Protein AF-M0FKR4-F1 (afdb_monomer_lite)

Radius of gyration: 17.89 Å; chains: 1; bounding box: 40×23×51 Å

Secondary structure (DSSP, 8-state):
--HHHHHHHHHHHHHHHHHHHHHHHHHHHHHHHHHHHHBTTB-HHHHHHHHHHHHHHHHHHHHHHHH-

Sequence (68 aa):
MNDTTTRRYLAIGGLTAVLSLFVLPIAGFVSVYTGYKVHGHTKNIYSYLLAGVGSLSVLFWVAYLVRL

Foldseek 3Di:
DDPVVVVVVVVVVVVVVVVVLVPQLVQLVVLQVVLVVCCPVDDNVSSCVSNVSSVVSNVVSVVVVVVD

Structure (mmCIF, N/CA/C/O backbone):
data_AF-M0FKR4-F1
#
_entry.id   AF-M0FKR4-F1
#
loop_
_atom_site.group_PDB
_atom_site.id
_atom_site.type_symbol
_atom_site.label_atom_id
_atom_site.label_alt_id
_atom_site.label_c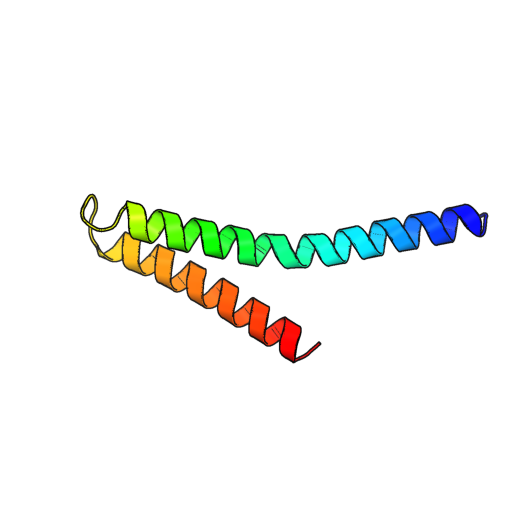omp_id
_atom_site.label_asym_id
_atom_site.label_entity_id
_atom_site.label_seq_id
_atom_site.pdbx_PDB_ins_code
_atom_site.Cartn_x
_atom_site.Cartn_y
_atom_site.Cartn_z
_atom_site.occupancy
_atom_site.B_iso_or_equiv
_atom_site.auth_seq_id
_atom_site.auth_comp_id
_atom_site.auth_asym_id
_atom_site.auth_atom_id
_atom_site.pdbx_PDB_model_num
ATOM 1 N N . MET A 1 1 ? -14.637 7.466 31.024 1.00 55.94 1 MET A N 1
ATOM 2 C CA . MET A 1 1 ? -14.484 7.925 29.624 1.00 55.94 1 MET A CA 1
ATOM 3 C C . MET A 1 1 ? -15.877 7.959 29.020 1.00 55.94 1 MET A C 1
ATOM 5 O O . MET A 1 1 ? -16.597 6.994 29.223 1.00 55.94 1 MET A O 1
ATOM 9 N N . ASN A 1 2 ? -16.304 9.066 28.408 1.00 74.81 2 ASN A N 1
ATOM 10 C CA . ASN A 1 2 ? -17.682 9.202 27.921 1.00 74.81 2 ASN A CA 1
ATOM 11 C C . ASN A 1 2 ? -17.876 8.357 26.647 1.00 74.81 2 ASN A C 1
ATOM 13 O O . ASN A 1 2 ? -16.983 8.334 25.797 1.00 74.81 2 ASN A O 1
ATOM 17 N N . ASP A 1 3 ? -19.024 7.695 26.480 1.00 76.69 3 ASP A N 1
ATOM 18 C CA . ASP A 1 3 ? -19.292 6.807 25.329 1.00 76.69 3 ASP A CA 1
ATOM 19 C C . ASP A 1 3 ? -19.122 7.501 23.969 1.00 76.69 3 ASP A C 1
ATOM 21 O O . ASP A 1 3 ? -18.662 6.910 22.988 1.00 76.69 3 ASP A O 1
ATOM 25 N N . THR A 1 4 ? -19.436 8.796 23.914 1.00 80.12 4 THR A N 1
ATOM 26 C CA . THR A 1 4 ? -19.249 9.634 22.727 1.00 80.12 4 THR A CA 1
ATOM 27 C C . THR A 1 4 ? -17.779 9.812 22.364 1.00 80.12 4 THR A C 1
ATOM 29 O O . THR A 1 4 ? -17.435 9.788 21.183 1.00 80.12 4 THR A O 1
ATOM 32 N N . THR A 1 5 ? -16.893 9.936 23.353 1.00 81.94 5 THR A N 1
ATOM 33 C CA . THR A 1 5 ? -15.446 10.018 23.136 1.00 81.94 5 THR A CA 1
ATOM 34 C C . THR A 1 5 ? -14.897 8.671 22.669 1.00 81.94 5 THR A C 1
ATOM 36 O O . THR A 1 5 ? -14.150 8.629 21.694 1.00 8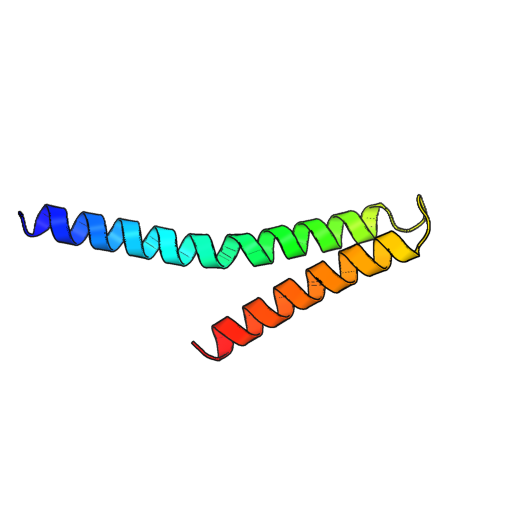1.94 5 THR A O 1
ATOM 39 N N . THR A 1 6 ? -15.332 7.565 23.284 1.00 84.12 6 THR A N 1
ATOM 40 C CA . THR A 1 6 ? -14.934 6.194 22.912 1.00 84.12 6 THR A CA 1
ATOM 41 C C . THR A 1 6 ? -15.287 5.865 21.461 1.00 84.12 6 THR A C 1
ATOM 43 O O . THR A 1 6 ? -14.425 5.429 20.697 1.00 84.12 6 THR A O 1
ATOM 46 N N . ARG A 1 7 ? -16.524 6.151 21.032 1.00 84.19 7 ARG A N 1
ATOM 47 C CA . ARG A 1 7 ? -16.958 5.966 19.634 1.00 84.19 7 ARG A CA 1
ATOM 48 C C . ARG A 1 7 ? -16.132 6.785 18.646 1.00 84.19 7 ARG A C 1
ATOM 50 O O . ARG A 1 7 ? -15.819 6.305 17.560 1.00 84.19 7 ARG A O 1
ATOM 57 N N . ARG A 1 8 ? -15.758 8.010 19.021 1.00 88.19 8 ARG A N 1
ATOM 58 C CA . ARG A 1 8 ? -14.965 8.906 18.170 1.00 88.19 8 ARG A CA 1
ATOM 59 C C . ARG A 1 8 ? -13.542 8.382 17.974 1.00 88.19 8 ARG A C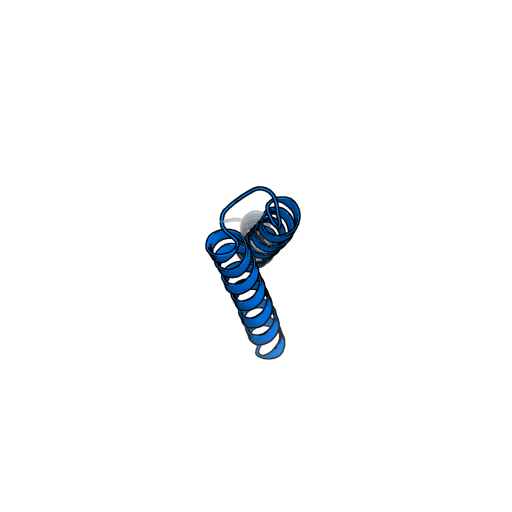 1
ATOM 61 O O . ARG A 1 8 ? -13.063 8.363 16.846 1.00 88.19 8 ARG A O 1
ATOM 68 N N . TYR A 1 9 ? -12.901 7.899 19.038 1.00 87.12 9 TYR A N 1
ATOM 69 C CA . TYR A 1 9 ? -11.576 7.278 18.943 1.00 87.12 9 TYR A CA 1
ATOM 70 C C . TYR A 1 9 ? -11.598 5.965 18.157 1.00 87.12 9 TYR A C 1
ATOM 72 O O . TYR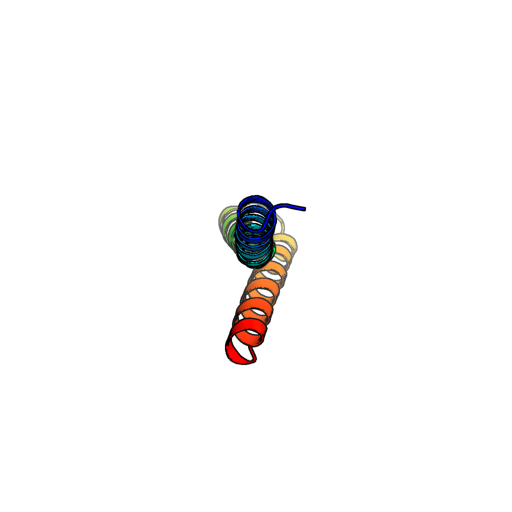 A 1 9 ? -10.703 5.744 17.347 1.00 87.12 9 TYR A O 1
ATOM 80 N N . LEU A 1 10 ? -12.634 5.136 18.321 1.00 86.25 10 LEU A N 1
ATOM 81 C CA . LEU A 1 10 ? -12.822 3.926 17.511 1.00 86.25 10 LEU A CA 1
ATOM 82 C C . LEU A 1 10 ? -12.993 4.247 16.022 1.00 86.25 10 LEU A C 1
ATOM 84 O O . LEU A 1 10 ? -12.365 3.602 15.188 1.00 86.25 10 LEU A O 1
ATOM 88 N N . ALA A 1 11 ? -13.788 5.264 15.684 1.00 88.69 11 ALA A N 1
ATOM 89 C CA . ALA A 1 11 ? -13.975 5.688 14.298 1.00 88.69 11 ALA A CA 1
ATOM 90 C C . ALA A 1 11 ? -12.673 6.220 13.678 1.00 88.69 11 ALA A C 1
ATOM 92 O O . ALA A 1 11 ? -12.328 5.839 12.564 1.00 88.69 11 ALA A O 1
ATOM 93 N N . ILE A 1 12 ? -11.924 7.055 14.406 1.00 89.88 12 ILE A N 1
ATOM 94 C CA . ILE A 1 12 ? -10.631 7.585 13.945 1.00 89.88 12 ILE A CA 1
ATOM 95 C C . ILE A 1 12 ? -9.610 6.452 13.800 1.00 89.88 12 ILE A C 1
ATOM 97 O O . ILE A 1 12 ? -8.926 6.373 12.782 1.00 89.88 12 ILE A O 1
ATOM 101 N N . GLY A 1 13 ? -9.533 5.549 14.780 1.00 82.44 13 GLY A N 1
ATOM 102 C CA . GLY A 1 13 ? -8.657 4.379 14.736 1.00 82.44 13 GLY A CA 1
ATOM 103 C C . GLY A 1 13 ? -8.974 3.466 13.553 1.00 82.44 13 GLY A C 1
ATOM 104 O O . GLY A 1 13 ? -8.068 3.109 12.805 1.00 82.44 13 GLY A O 1
ATOM 105 N N . GLY A 1 14 ? -10.255 3.171 13.321 1.00 85.19 14 GLY A N 1
ATOM 106 C CA . GLY A 1 14 ? -10.712 2.399 12.165 1.00 85.19 14 GLY A CA 1
ATOM 107 C C . GLY A 1 14 ? -10.371 3.077 10.839 1.00 85.19 14 GLY A C 1
ATOM 108 O O . GLY A 1 14 ? -9.809 2.438 9.955 1.00 85.19 14 GLY A O 1
ATOM 109 N N . LEU A 1 15 ? -10.615 4.385 10.715 1.00 84.56 15 LEU A N 1
ATOM 110 C CA . LEU A 1 15 ? -10.260 5.142 9.512 1.00 84.56 15 LEU A CA 1
ATOM 111 C C . LEU A 1 15 ? -8.747 5.115 9.256 1.00 84.56 15 LEU A C 1
ATOM 113 O O . LEU A 1 15 ? -8.308 4.937 8.126 1.00 84.56 15 LEU A O 1
ATOM 117 N N . THR A 1 16 ? -7.946 5.250 10.313 1.00 85.19 16 THR A N 1
ATOM 118 C CA . THR A 1 16 ? -6.479 5.253 10.228 1.00 85.19 16 THR A CA 1
ATOM 119 C C . THR A 1 16 ? -5.943 3.874 9.842 1.00 85.19 16 THR A C 1
ATOM 121 O O . THR A 1 16 ? -5.031 3.781 9.026 1.00 85.19 16 THR A O 1
ATOM 124 N N . ALA A 1 17 ? -6.539 2.803 10.372 1.00 78.81 17 ALA A N 1
ATOM 125 C CA . ALA A 1 17 ? -6.221 1.427 9.998 1.00 78.81 17 ALA A CA 1
ATOM 126 C C . ALA A 1 17 ? -6.590 1.130 8.537 1.00 78.81 17 ALA A C 1
ATOM 128 O O . ALA A 1 17 ? -5.828 0.485 7.829 1.00 78.81 17 ALA A O 1
ATOM 129 N N . VAL A 1 18 ? -7.722 1.643 8.053 1.00 79.62 18 VAL A N 1
ATOM 130 C CA . VAL A 1 18 ? -8.098 1.517 6.639 1.00 79.62 18 VAL A CA 1
ATOM 131 C C . VAL A 1 18 ? -7.126 2.299 5.758 1.00 79.62 18 VAL A C 1
ATOM 133 O O . VAL A 1 18 ? -6.631 1.760 4.777 1.00 79.62 18 VAL A O 1
ATOM 136 N N . LEU A 1 19 ? -6.787 3.539 6.117 1.00 78.75 19 LEU A N 1
ATOM 137 C CA . LEU A 1 19 ? -5.845 4.363 5.355 1.00 78.75 19 LEU A CA 1
ATOM 138 C C . LEU A 1 19 ? -4.432 3.765 5.315 1.00 78.75 19 LEU A C 1
ATOM 140 O O . LEU A 1 19 ? -3.772 3.850 4.279 1.00 78.75 19 LEU A O 1
ATOM 144 N N . SER A 1 20 ? -3.972 3.126 6.395 1.00 78.06 20 SER A N 1
ATOM 145 C CA . SER A 1 20 ? -2.652 2.485 6.429 1.00 78.06 20 SER A CA 1
ATOM 146 C C . SER A 1 20 ? -2.547 1.308 5.455 1.00 78.06 20 SER A C 1
ATOM 148 O O . SER A 1 20 ? -1.476 1.100 4.880 1.00 78.06 20 SER A O 1
ATOM 150 N N . LEU A 1 21 ? -3.658 0.614 5.173 1.00 72.06 21 LEU A N 1
ATOM 151 C CA . LEU A 1 21 ? -3.702 -0.434 4.149 1.00 72.06 21 LEU A CA 1
ATOM 152 C C . LEU A 1 21 ? -3.367 0.107 2.757 1.00 72.06 21 LEU A C 1
ATOM 154 O O . LEU A 1 21 ? -2.827 -0.638 1.947 1.00 72.06 21 LEU A O 1
ATOM 158 N N . PHE A 1 22 ? -3.636 1.382 2.466 1.00 78.75 22 PHE A N 1
ATOM 159 C CA . PHE A 1 22 ? -3.410 1.960 1.138 1.00 78.75 22 PHE A CA 1
ATOM 160 C C . PHE A 1 22 ? -2.014 2.571 0.945 1.00 78.75 22 PHE A C 1
ATOM 162 O O . PHE A 1 22 ? -1.620 2.843 -0.186 1.00 78.75 22 PHE A O 1
ATOM 169 N N . VAL A 1 23 ? -1.214 2.741 2.001 1.00 79.19 23 VAL A N 1
ATOM 170 C CA . VAL A 1 23 ? 0.122 3.362 1.889 1.00 79.19 23 VAL A CA 1
ATOM 171 C C . VAL A 1 23 ? 1.085 2.500 1.059 1.00 79.19 23 VAL A C 1
ATOM 173 O O . VAL A 1 23 ? 1.752 3.001 0.153 1.00 79.19 23 VAL A O 1
ATOM 176 N N . LEU A 1 24 ? 1.124 1.192 1.328 1.00 75.12 24 LEU A N 1
ATOM 177 C CA . LEU A 1 24 ? 1.952 0.218 0.605 1.00 75.12 24 LEU A CA 1
ATOM 178 C C . LEU A 1 24 ? 1.604 0.081 -0.890 1.00 75.12 24 LEU A C 1
ATOM 180 O O . LEU A 1 24 ? 2.525 0.161 -1.708 1.00 75.12 24 LEU A O 1
ATOM 184 N N . PRO A 1 25 ? 0.331 -0.095 -1.295 1.00 73.81 25 PRO A N 1
ATOM 185 C CA . PRO A 1 25 ? -0.016 -0.180 -2.711 1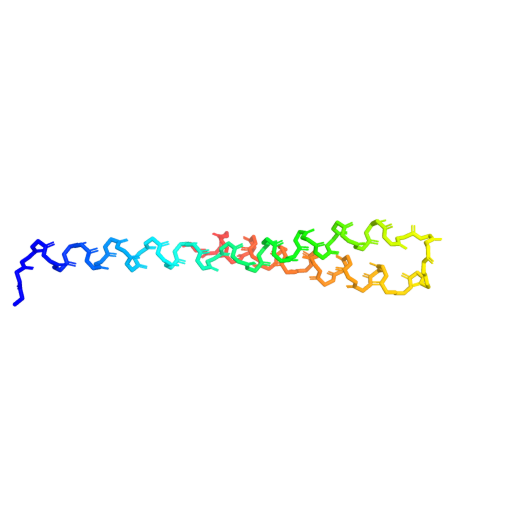.00 73.81 25 PRO A CA 1
ATOM 186 C C . PRO A 1 25 ? 0.228 1.141 -3.445 1.00 73.81 25 PRO A C 1
ATOM 188 O O . PRO A 1 25 ? 0.719 1.099 -4.569 1.00 73.81 25 PRO A O 1
ATOM 191 N N . ILE A 1 26 ? -0.020 2.308 -2.830 1.00 80.69 26 ILE A N 1
ATOM 192 C CA . ILE A 1 26 ? 0.297 3.610 -3.448 1.00 80.69 26 ILE A CA 1
ATOM 193 C C . ILE A 1 26 ? 1.802 3.717 -3.726 1.00 80.69 26 ILE A C 1
ATOM 195 O O . ILE A 1 26 ? 2.197 4.064 -4.840 1.00 80.69 26 ILE A O 1
ATOM 199 N N . ALA A 1 27 ? 2.650 3.360 -2.757 1.00 78.25 27 ALA A N 1
ATOM 200 C CA . ALA A 1 27 ? 4.098 3.316 -2.959 1.00 78.25 27 ALA A CA 1
ATOM 201 C C . ALA A 1 27 ? 4.497 2.318 -4.064 1.00 78.25 27 ALA A C 1
ATOM 203 O O . ALA A 1 27 ? 5.354 2.623 -4.896 1.00 78.25 27 ALA A O 1
ATOM 204 N N . GLY A 1 28 ? 3.831 1.160 -4.127 1.00 76.31 28 GLY A N 1
ATOM 205 C CA . GLY A 1 28 ? 3.984 0.185 -5.206 1.00 76.31 28 GLY A CA 1
ATOM 206 C C . GLY A 1 28 ? 3.659 0.768 -6.584 1.00 76.31 28 GLY A C 1
ATOM 207 O O . GLY A 1 28 ? 4.486 0.681 -7.489 1.00 76.31 28 GLY A O 1
ATOM 208 N N . PHE A 1 29 ? 2.515 1.441 -6.738 1.00 74.81 29 PHE A N 1
ATOM 209 C CA . PHE A 1 29 ? 2.119 2.112 -7.984 1.00 74.81 29 PHE A CA 1
ATOM 210 C C . PHE A 1 29 ? 3.114 3.197 -8.410 1.00 74.81 29 PHE A C 1
ATOM 212 O O . PHE A 1 29 ? 3.491 3.254 -9.581 1.00 74.81 29 PHE A O 1
ATOM 219 N N . VAL A 1 30 ? 3.585 4.024 -7.473 1.00 79.06 30 VAL A N 1
ATOM 220 C CA . VAL A 1 30 ? 4.605 5.053 -7.746 1.00 79.06 30 VAL A CA 1
ATOM 221 C C . VAL A 1 30 ? 5.918 4.414 -8.205 1.00 79.06 30 VAL A C 1
ATOM 223 O O . VAL A 1 30 ? 6.544 4.910 -9.147 1.00 79.06 30 VAL A O 1
ATOM 226 N N . SER A 1 31 ? 6.313 3.293 -7.597 1.00 76.81 31 SER A N 1
ATOM 227 C CA . SER A 1 31 ? 7.488 2.514 -8.003 1.00 76.81 31 SER A CA 1
ATOM 228 C C . SER A 1 31 ? 7.346 1.971 -9.427 1.00 76.81 31 SER A C 1
ATOM 230 O O . SER A 1 31 ? 8.259 2.136 -10.237 1.00 76.81 31 SER A O 1
ATOM 232 N N . VAL A 1 32 ? 6.187 1.397 -9.776 1.00 74.81 32 VAL A N 1
ATOM 233 C CA . VAL A 1 32 ? 5.911 0.907 -11.138 1.00 74.81 32 VAL A CA 1
ATOM 234 C C . VAL A 1 32 ? 5.939 2.046 -12.154 1.00 74.81 32 VAL A C 1
ATOM 236 O O . VAL A 1 32 ? 6.635 1.947 -13.163 1.00 74.81 32 VAL A O 1
ATOM 239 N N . TYR A 1 33 ? 5.242 3.150 -11.879 1.00 76.94 33 TYR A N 1
ATOM 240 C CA . TYR A 1 33 ? 5.189 4.309 -12.773 1.00 76.94 33 TYR A CA 1
ATOM 241 C C . TYR A 1 33 ? 6.574 4.922 -13.010 1.00 76.94 33 TYR A C 1
ATOM 243 O O . TYR A 1 33 ? 6.956 5.205 -14.147 1.00 76.94 33 TYR A O 1
ATOM 251 N N . THR A 1 34 ? 7.361 5.079 -11.945 1.00 76.94 34 THR A N 1
ATOM 252 C CA . THR A 1 34 ? 8.732 5.597 -12.043 1.00 76.94 34 THR A CA 1
ATOM 253 C C . THR A 1 34 ? 9.633 4.625 -12.802 1.00 76.94 34 THR A C 1
ATOM 255 O O . THR A 1 34 ? 10.411 5.056 -13.652 1.00 76.94 34 THR A O 1
ATOM 258 N N . GLY A 1 35 ? 9.485 3.318 -12.563 1.00 71.00 35 GLY A N 1
ATOM 259 C CA . GLY A 1 35 ? 10.163 2.267 -13.319 1.00 71.00 35 GLY A CA 1
ATOM 260 C C . GLY A 1 35 ? 9.901 2.382 -14.821 1.00 71.00 35 GLY A C 1
ATOM 261 O O . GLY A 1 35 ? 10.859 2.435 -15.591 1.00 71.00 35 GLY A O 1
ATOM 262 N N . TYR A 1 36 ? 8.638 2.523 -15.235 1.00 71.56 36 TYR A N 1
ATOM 263 C CA . TYR A 1 36 ? 8.266 2.750 -16.639 1.00 71.56 36 TYR A CA 1
ATOM 264 C C . TYR A 1 36 ? 8.858 4.041 -17.208 1.00 71.56 36 TYR A C 1
ATOM 266 O O . TYR A 1 36 ? 9.374 4.038 -18.320 1.00 71.56 36 TYR A O 1
ATOM 274 N N . LYS A 1 37 ? 8.830 5.141 -16.450 1.00 70.56 37 LYS A N 1
ATOM 275 C CA . LYS A 1 37 ? 9.328 6.443 -16.919 1.00 70.56 37 LYS A CA 1
ATOM 276 C C . LYS A 1 37 ? 10.851 6.481 -17.095 1.00 70.56 37 LYS A C 1
ATOM 278 O O . LYS A 1 37 ? 11.357 7.220 -17.932 1.00 70.56 37 LYS A O 1
ATOM 283 N N . VAL A 1 38 ? 11.582 5.698 -16.304 1.00 68.06 38 VAL A N 1
ATOM 284 C CA . VAL A 1 38 ? 13.048 5.564 -16.386 1.00 68.06 38 VAL A CA 1
ATOM 285 C C . VAL A 1 38 ? 13.472 4.508 -17.421 1.00 68.06 38 VAL A C 1
ATOM 287 O O . VAL A 1 38 ? 14.648 4.436 -17.791 1.00 68.06 38 VAL A O 1
ATOM 290 N N . HIS A 1 39 ? 12.529 3.708 -17.929 1.00 60.00 39 HIS A N 1
ATOM 291 C CA . HIS A 1 39 ? 12.786 2.699 -18.953 1.00 60.00 39 HIS A CA 1
ATOM 292 C C . HIS A 1 39 ? 13.328 3.363 -20.230 1.00 60.00 39 HIS A C 1
ATOM 294 O O . HIS A 1 39 ? 12.666 4.204 -20.829 1.00 60.00 39 HIS A O 1
ATOM 300 N N . GLY A 1 40 ? 14.558 3.020 -20.624 1.00 63.47 40 GLY A N 1
ATOM 301 C CA . GLY A 1 40 ? 15.243 3.614 -21.782 1.00 63.47 40 GLY A CA 1
ATOM 302 C C . GLY A 1 40 ? 16.148 4.822 -21.492 1.00 63.47 40 GLY A C 1
ATOM 303 O O . GLY A 1 40 ? 16.992 5.132 -22.327 1.00 63.47 40 GLY A O 1
ATOM 304 N N . HIS A 1 41 ? 16.057 5.460 -20.317 1.00 60.72 41 HIS A N 1
ATOM 305 C CA . HIS A 1 41 ? 16.967 6.550 -19.910 1.00 60.72 41 HIS A CA 1
ATOM 306 C C . HIS A 1 41 ? 18.112 6.094 -18.987 1.00 60.72 41 HIS A C 1
ATOM 308 O O . HIS A 1 41 ? 19.149 6.752 -18.923 1.00 60.72 41 HIS A O 1
ATOM 314 N N . THR A 1 42 ? 17.958 4.951 -18.312 1.00 59.00 42 THR A N 1
ATOM 315 C CA . THR A 1 42 ? 18.945 4.383 -17.374 1.00 59.00 42 THR A CA 1
ATOM 316 C C . THR A 1 42 ? 19.071 2.872 -17.598 1.00 59.00 42 THR A C 1
ATOM 318 O O . THR A 1 42 ? 18.220 2.261 -18.241 1.00 59.00 42 THR A O 1
ATOM 321 N N . LYS A 1 43 ? 20.127 2.234 -17.065 1.00 60.75 43 LYS A N 1
ATOM 322 C CA . LYS A 1 43 ? 20.356 0.779 -17.156 1.00 60.75 43 LYS A CA 1
ATOM 323 C C . LYS A 1 43 ? 19.072 0.007 -16.812 1.00 60.75 43 LYS A C 1
ATOM 325 O O . LYS A 1 43 ? 18.596 0.078 -15.678 1.00 60.75 43 LYS A O 1
ATOM 330 N N . ASN A 1 44 ? 18.552 -0.750 -17.784 1.00 63.81 44 ASN A N 1
ATOM 331 C CA . ASN A 1 44 ? 17.240 -1.414 -17.733 1.00 63.81 44 ASN A CA 1
ATOM 332 C C . ASN A 1 44 ? 16.980 -2.224 -16.450 1.00 63.81 44 ASN A C 1
ATOM 334 O O . ASN A 1 44 ? 15.837 -2.343 -16.020 1.00 63.81 44 ASN A O 1
ATOM 338 N N . ILE A 1 45 ? 18.032 -2.729 -15.798 1.00 69.94 45 ILE A N 1
ATOM 339 C CA . ILE A 1 45 ? 17.931 -3.514 -14.563 1.00 69.94 45 ILE A CA 1
ATOM 340 C C . ILE A 1 45 ? 17.222 -2.769 -13.418 1.00 69.94 45 ILE A C 1
ATOM 342 O O . ILE A 1 45 ? 16.452 -3.381 -12.685 1.00 69.94 45 ILE A O 1
ATOM 346 N N . TYR A 1 46 ? 17.410 -1.450 -13.290 1.00 65.31 46 TYR A N 1
ATOM 347 C CA . TYR A 1 46 ? 16.777 -0.656 -12.227 1.00 65.31 46 TYR A CA 1
ATOM 348 C C . TYR A 1 46 ? 15.288 -0.428 -12.484 1.00 65.31 46 TYR A C 1
ATOM 350 O O . TYR A 1 46 ? 14.483 -0.460 -11.558 1.00 65.31 46 TYR A O 1
ATOM 358 N N . SER A 1 47 ? 14.924 -0.249 -13.753 1.00 63.38 47 SER A N 1
ATOM 359 C CA . SER A 1 47 ? 13.538 -0.111 -14.195 1.00 63.38 47 SER A CA 1
ATOM 360 C C . SER A 1 47 ? 12.751 -1.405 -13.934 1.00 63.38 47 SER A C 1
ATOM 362 O O . SER A 1 47 ? 11.673 -1.355 -13.343 1.00 63.38 47 SER A O 1
ATOM 364 N N . TYR A 1 48 ? 13.339 -2.569 -14.242 1.00 70.50 48 TYR A N 1
ATOM 365 C CA . TYR A 1 48 ? 12.744 -3.874 -13.932 1.00 70.50 48 TYR A CA 1
ATOM 366 C C . TYR A 1 48 ? 12.649 -4.160 -12.429 1.00 70.50 48 TYR A C 1
ATOM 368 O O . TYR A 1 48 ? 11.637 -4.693 -11.984 1.00 70.50 48 TYR A O 1
ATOM 376 N N . LEU A 1 49 ? 13.657 -3.785 -11.635 1.00 75.94 49 LEU A N 1
ATOM 377 C CA . LEU A 1 49 ? 13.619 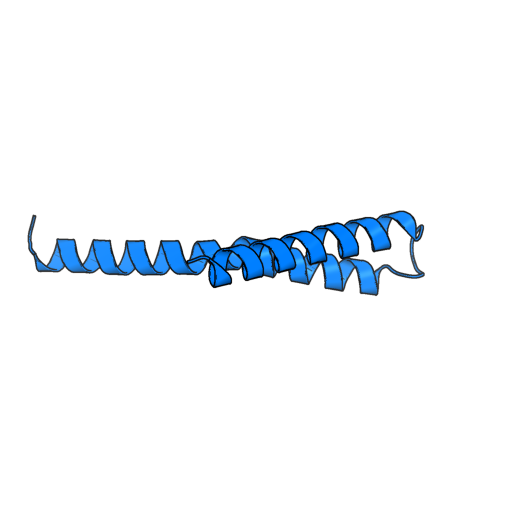-3.930 -10.174 1.00 75.94 49 LEU A CA 1
ATOM 378 C C . LEU A 1 49 ? 12.507 -3.080 -9.546 1.00 75.94 49 LEU A C 1
ATOM 380 O O . LEU A 1 49 ? 11.714 -3.597 -8.764 1.00 75.94 49 LEU A O 1
ATOM 384 N N . LEU A 1 50 ? 12.400 -1.804 -9.923 1.00 72.75 50 LEU A N 1
ATOM 385 C CA . LEU A 1 50 ? 11.353 -0.901 -9.427 1.00 72.75 50 LEU A CA 1
ATOM 386 C C . LEU A 1 50 ? 9.949 -1.360 -9.836 1.00 72.75 50 LEU A C 1
ATOM 388 O O . LEU A 1 50 ? 9.036 -1.380 -9.006 1.00 72.75 50 LEU A O 1
ATOM 392 N N . ALA A 1 51 ? 9.775 -1.763 -11.096 1.00 72.31 51 ALA A N 1
ATOM 393 C CA . ALA A 1 51 ? 8.493 -2.254 -11.588 1.00 72.31 51 ALA A CA 1
ATOM 394 C C . ALA A 1 51 ? 8.117 -3.610 -10.973 1.00 72.31 51 ALA A C 1
ATOM 396 O O . ALA A 1 51 ? 6.965 -3.815 -10.592 1.00 72.31 51 ALA A O 1
ATOM 397 N N . GLY A 1 52 ? 9.082 -4.518 -10.822 1.00 76.31 52 GLY A N 1
ATOM 398 C CA . GLY A 1 52 ? 8.876 -5.836 -10.227 1.00 76.31 52 GLY A CA 1
ATOM 399 C C . GLY A 1 52 ? 8.514 -5.753 -8.747 1.00 76.31 52 GLY A C 1
ATOM 400 O O . GLY A 1 52 ? 7.495 -6.302 -8.335 1.00 76.31 52 GLY A O 1
ATOM 401 N N . VAL A 1 53 ? 9.289 -5.004 -7.957 1.00 79.12 53 VAL A N 1
ATOM 402 C CA . VAL A 1 53 ? 9.016 -4.805 -6.523 1.00 79.12 53 VAL A CA 1
ATOM 403 C C . VAL A 1 53 ? 7.679 -4.093 -6.317 1.00 79.12 53 VAL A C 1
ATOM 405 O O . VAL A 1 53 ? 6.881 -4.522 -5.485 1.00 79.12 53 VAL A O 1
ATOM 408 N N . GLY A 1 54 ? 7.388 -3.060 -7.114 1.00 74.94 54 GLY A N 1
ATOM 409 C CA . GLY A 1 54 ? 6.105 -2.360 -7.056 1.00 74.94 54 GLY A CA 1
ATOM 410 C C . GLY A 1 54 ? 4.916 -3.273 -7.370 1.00 74.94 54 GLY A C 1
ATOM 411 O O . GLY A 1 54 ? 3.937 -3.281 -6.625 1.00 74.94 54 GLY A O 1
ATOM 412 N N . SER A 1 55 ? 5.029 -4.102 -8.412 1.00 75.19 55 SER A N 1
ATOM 413 C CA . SER A 1 55 ? 3.975 -5.042 -8.819 1.00 75.19 55 SER A CA 1
ATOM 414 C C . SER A 1 55 ? 3.753 -6.149 -7.788 1.00 75.19 55 SER A C 1
ATOM 416 O O . SER A 1 55 ? 2.608 -6.458 -7.466 1.00 75.19 55 SER A O 1
ATOM 418 N N . LEU A 1 56 ? 4.824 -6.711 -7.216 1.00 79.31 56 LEU A N 1
ATOM 419 C CA . LEU A 1 56 ? 4.722 -7.691 -6.130 1.00 79.31 56 LEU A CA 1
ATOM 420 C C . LEU A 1 56 ? 4.028 -7.093 -4.905 1.00 79.31 56 LEU A C 1
ATOM 422 O O . LEU A 1 56 ? 3.154 -7.735 -4.332 1.00 79.31 56 LEU A O 1
ATOM 426 N N . SER A 1 57 ? 4.364 -5.853 -4.540 1.00 74.25 57 SER A N 1
ATOM 427 C CA . SER A 1 57 ? 3.733 -5.151 -3.417 1.00 74.25 57 SER A CA 1
ATOM 428 C C . SER A 1 57 ? 2.219 -4.987 -3.621 1.00 74.25 57 SER A C 1
ATOM 430 O O . SER A 1 57 ? 1.432 -5.283 -2.722 1.00 74.25 57 SER A O 1
ATOM 432 N N . VAL A 1 58 ? 1.787 -4.606 -4.832 1.00 76.00 58 VAL A N 1
ATOM 433 C CA . VAL A 1 58 ? 0.358 -4.501 -5.186 1.00 76.00 58 VAL A CA 1
ATOM 434 C C . VAL A 1 58 ? -0.326 -5.873 -5.182 1.00 76.00 58 VAL A C 1
ATOM 436 O O . VAL A 1 58 ? -1.422 -6.002 -4.642 1.00 76.00 58 VAL A O 1
ATOM 439 N N . LEU A 1 59 ? 0.310 -6.915 -5.727 1.00 81.06 59 LEU A N 1
ATOM 440 C CA . LEU A 1 59 ? -0.248 -8.274 -5.744 1.00 81.06 59 LEU A CA 1
ATOM 441 C C . LEU A 1 59 ? -0.429 -8.848 -4.335 1.00 81.06 59 LEU A C 1
ATOM 443 O O . LEU A 1 59 ? -1.480 -9.414 -4.040 1.00 81.06 59 LEU A O 1
ATOM 447 N N . PHE A 1 60 ? 0.558 -8.674 -3.452 1.00 78.50 60 PHE A N 1
ATOM 448 C CA . PHE A 1 60 ? 0.444 -9.082 -2.049 1.00 78.50 60 PHE A CA 1
ATOM 449 C C . PHE A 1 60 ? -0.659 -8.317 -1.320 1.00 78.50 60 PHE A C 1
ATOM 451 O O . PHE A 1 60 ? -1.383 -8.911 -0.524 1.00 78.50 60 PHE A O 1
ATOM 458 N N . TRP A 1 61 ? -0.826 -7.028 -1.619 1.00 81.69 61 TRP A N 1
ATOM 459 C CA . TRP A 1 61 ? -1.917 -6.230 -1.071 1.00 81.69 61 TRP A CA 1
ATOM 460 C C . TRP A 1 61 ? -3.297 -6.733 -1.522 1.00 81.69 61 TRP A C 1
ATOM 462 O O . TRP A 1 61 ? -4.178 -6.934 -0.687 1.00 81.69 61 TRP A O 1
ATOM 472 N N . VAL A 1 62 ? -3.477 -7.026 -2.815 1.00 81.12 62 VAL A N 1
ATOM 473 C CA . VAL A 1 62 ? -4.722 -7.623 -3.334 1.00 81.12 62 VAL A CA 1
ATOM 474 C C . VAL A 1 62 ? -4.975 -8.991 -2.697 1.00 81.12 62 VAL A C 1
ATOM 476 O O . VAL A 1 62 ? -6.085 -9.263 -2.251 1.00 81.12 62 VAL A O 1
ATOM 479 N N . ALA A 1 63 ? -3.951 -9.841 -2.599 1.00 85.75 63 ALA A N 1
ATOM 480 C CA . ALA A 1 63 ? -4.070 -11.157 -1.976 1.00 85.75 63 ALA A CA 1
ATOM 481 C C . ALA A 1 63 ? -4.436 -11.077 -0.484 1.00 85.75 63 ALA A C 1
ATOM 483 O O . ALA A 1 63 ? -5.192 -11.916 0.004 1.00 85.75 63 ALA A O 1
ATOM 484 N N . TYR A 1 64 ? -3.925 -10.070 0.232 1.00 79.94 64 TYR A N 1
ATOM 485 C CA . TYR A 1 64 ? -4.307 -9.785 1.614 1.00 79.94 64 TYR A CA 1
ATOM 486 C C . TYR A 1 64 ? -5.788 -9.402 1.717 1.00 79.94 64 TYR A C 1
ATOM 488 O O . TYR A 1 64 ? -6.493 -9.976 2.538 1.00 79.94 64 TYR A O 1
ATOM 496 N N . LEU A 1 65 ? -6.276 -8.506 0.852 1.00 77.69 65 LEU A N 1
ATOM 497 C CA . LEU A 1 65 ? -7.687 -8.101 0.845 1.00 77.69 65 LEU A CA 1
ATOM 498 C C . LEU A 1 65 ? -8.645 -9.230 0.460 1.00 77.69 65 LEU A C 1
ATOM 500 O O . LEU A 1 65 ? -9.732 -9.301 1.009 1.00 77.69 65 LEU A O 1
ATOM 504 N N . VAL A 1 66 ? -8.258 -10.112 -0.464 1.00 86.69 66 VAL A N 1
ATOM 505 C CA . VAL A 1 66 ? -9.085 -11.267 -0.864 1.00 86.69 66 VAL A CA 1
ATOM 506 C C . VAL A 1 66 ? -9.203 -12.304 0.261 1.00 86.69 66 VAL A C 1
ATOM 508 O O . VAL A 1 66 ? -10.160 -13.073 0.291 1.00 86.69 66 VAL A O 1
ATOM 511 N N . ARG A 1 67 ? -8.223 -12.354 1.170 1.00 77.75 67 ARG A N 1
ATOM 512 C CA . ARG A 1 67 ? -8.237 -13.242 2.343 1.00 77.75 67 ARG A CA 1
ATOM 513 C C . ARG A 1 67 ? -8.914 -12.642 3.577 1.00 77.75 67 ARG A C 1
ATOM 515 O O . ARG A 1 67 ? -9.163 -13.405 4.509 1.00 77.75 67 ARG A O 1
ATOM 522 N N . LEU A 1 68 ? -9.108 -11.325 3.611 1.00 66.38 68 LEU A N 1
ATOM 523 C CA . LEU A 1 68 ? -9.744 -10.597 4.710 1.00 66.38 68 LEU A CA 1
ATOM 524 C C . LEU A 1 68 ? -11.264 -10.800 4.682 1.00 66.38 68 LEU A C 1
ATOM 526 O O . LEU A 1 68 ? -11.837 -10.942 5.783 1.00 66.38 68 LEU A O 1
#

pLDDT: mean 76.1, std 7.65, range [55.94, 89.88]